Protein AF-A0A915MXE2-F1 (afdb_monomer_lite)

Secondary structure (DSSP, 8-state):
--SSEEEEEEE-TT-HHHHHHHHHHHHHHHHHHHTT-SEEEEEEETTT-HHHHHHTT--SSSEEEEEETTEEEE--S--SHHHHHHHHHHHHS-SS----SHHHHHHHHHHTTT--------

Organism: Meloidogyne javanica (NCBI:txid6303)

Foldseek 3Di:
DDQAKEKEWEAAPPDPVQVVLVVLLVVLQVVCVVVVHRYHYYYDHCVVVVVVCVVVVPDDPGWIWIDHRNDTDTDPDDSHNVVSNVVSCVVRDDPDDDDDDPVSVVVCVVPCVPPDDDDDDD

Radius of gyration: 16.97 Å; chains: 1; bounding box: 44×32×46 Å

Sequence (122 aa):
MDKGLWFVEFYAPWCAHCKQLMPVWELVGHALADKQSPVRVGKVDCTRFTNVASTLSIRGYPTIIFFRNGIQIPYEGERRKEDIIKFAEKCSGPVVDKIETKAQFEELLKSADKEPFFVFLD

InterPro domains:
  IPR013766 Thioredoxin domain [PF00085] (3-89)
  IPR013766 Thioredoxin domain [PS51352] (1-93)
  IPR017937 Thioredoxin, conserved site [PS00194] (7-25)
  IPR036249 Thioredoxin-like superfamily [SSF52833] (4-92)
  IPR052250 Protein disulfide-isomerase TMX3 [PTHR46426] (2-121)

pLDDT: mean 92.29, std 8.95, range [47.97, 98.56]

Structure (mmCIF, N/CA/C/O backbone):
data_AF-A0A915MXE2-F1
#
_entry.id   AF-A0A915MXE2-F1
#
loop_
_atom_site.group_PDB
_atom_site.id
_atom_site.type_symbol
_atom_site.label_atom_id
_atom_site.label_alt_id
_atom_site.label_comp_id
_atom_site.label_asym_id
_atom_site.label_entity_id
_atom_site.label_seq_id
_atom_site.pdbx_PDB_ins_code
_atom_site.Cartn_x
_atom_site.Cartn_y
_atom_site.Cartn_z
_atom_site.occupancy
_atom_site.B_iso_or_equiv
_atom_site.auth_seq_id
_atom_site.auth_comp_id
_atom_site.auth_asym_id
_atom_site.auth_atom_id
_atom_site.pdbx_PDB_model_num
ATOM 1 N N . MET A 1 1 ? -13.625 -12.228 -7.051 1.00 47.97 1 MET A N 1
ATOM 2 C CA . MET A 1 1 ? -12.372 -11.765 -6.420 1.00 47.97 1 MET A CA 1
ATOM 3 C C . MET A 1 1 ? -12.514 -12.000 -4.932 1.00 47.97 1 MET A C 1
ATOM 5 O O . MET A 1 1 ? -13.559 -11.656 -4.389 1.00 47.97 1 MET A O 1
ATOM 9 N N . ASP A 1 2 ? -11.546 -12.676 -4.321 1.00 52.94 2 ASP A N 1
ATOM 10 C CA . ASP A 1 2 ? -11.646 -13.137 -2.937 1.00 52.94 2 ASP A CA 1
ATOM 11 C C . ASP A 1 2 ? -11.901 -11.990 -1.955 1.00 52.94 2 ASP A C 1
ATOM 13 O O . ASP A 1 2 ? -11.296 -10.920 -2.040 1.00 52.94 2 ASP A O 1
ATOM 17 N N . LYS A 1 3 ? -12.810 -12.242 -1.009 1.00 63.88 3 LYS A N 1
ATOM 18 C CA . LYS A 1 3 ? -13.131 -11.356 0.113 1.00 63.88 3 LYS A CA 1
ATOM 19 C C . LYS A 1 3 ? -11.874 -11.211 0.971 1.00 63.88 3 LYS A C 1
ATOM 21 O O . LYS A 1 3 ? -11.439 -12.173 1.598 1.00 63.88 3 LYS A O 1
ATOM 26 N N . GLY A 1 4 ? -11.245 -10.046 0.967 1.00 83.12 4 GLY A N 1
ATOM 27 C CA . GLY A 1 4 ? -10.064 -9.811 1.786 1.00 83.12 4 GLY A CA 1
ATOM 28 C C . GLY A 1 4 ? -9.449 -8.443 1.566 1.00 83.12 4 GLY A C 1
ATOM 29 O O . GLY A 1 4 ? -9.808 -7.724 0.632 1.00 83.12 4 GLY A O 1
ATOM 30 N N . LEU A 1 5 ? -8.527 -8.106 2.460 1.00 95.19 5 LEU A N 1
ATOM 31 C CA . LEU A 1 5 ? -7.798 -6.849 2.463 1.00 95.19 5 LEU A CA 1
ATOM 32 C C . LEU A 1 5 ? -6.429 -7.088 1.832 1.00 95.19 5 LEU A C 1
ATOM 34 O O . LEU A 1 5 ? -5.656 -7.915 2.323 1.00 95.19 5 LEU A O 1
ATOM 38 N N . TRP A 1 6 ? -6.152 -6.407 0.726 1.00 96.44 6 TRP A N 1
ATOM 39 C CA . TRP A 1 6 ? -4.861 -6.480 0.046 1.00 96.44 6 TRP A CA 1
ATOM 40 C C . TRP A 1 6 ? -4.251 -5.099 -0.070 1.00 96.44 6 TRP A C 1
ATOM 42 O O . TRP A 1 6 ? -4.950 -4.153 -0.408 1.00 96.44 6 TRP A O 1
ATOM 52 N N . PHE A 1 7 ? -2.947 -4.995 0.127 1.00 97.88 7 PHE A N 1
ATOM 53 C CA . PHE A 1 7 ? -2.197 -3.780 -0.127 1.00 97.88 7 PHE A CA 1
ATOM 54 C C . PHE A 1 7 ? -1.057 -4.092 -1.084 1.00 97.88 7 PHE A C 1
ATOM 56 O O . PHE A 1 7 ? -0.181 -4.896 -0.767 1.00 97.88 7 PHE A O 1
ATOM 63 N N . VAL A 1 8 ? -1.119 -3.543 -2.296 1.00 98.19 8 VAL A N 1
ATOM 64 C CA . VAL A 1 8 ? -0.301 -4.019 -3.416 1.00 98.19 8 VAL A CA 1
ATOM 65 C C . VAL A 1 8 ? 0.484 -2.876 -4.043 1.00 98.19 8 VAL A C 1
ATOM 67 O O . VAL A 1 8 ? -0.094 -1.861 -4.432 1.00 98.19 8 VAL A O 1
ATOM 70 N N . GLU A 1 9 ? 1.793 -3.077 -4.181 1.00 98.50 9 GLU A N 1
ATOM 71 C CA . GLU A 1 9 ? 2.672 -2.247 -5.006 1.00 98.50 9 GLU A CA 1
ATOM 72 C C . GLU A 1 9 ? 2.695 -2.781 -6.447 1.00 98.50 9 GLU A C 1
ATOM 74 O O . GLU A 1 9 ? 3.056 -3.930 -6.704 1.00 98.50 9 GLU A O 1
ATOM 79 N N . PHE A 1 10 ? 2.354 -1.934 -7.408 1.00 98.56 10 PHE A N 1
ATOM 80 C CA . PHE A 1 10 ? 2.507 -2.184 -8.838 1.00 98.56 10 PHE A CA 1
ATOM 81 C C . PHE A 1 10 ? 3.784 -1.496 -9.315 1.00 98.56 10 PHE A C 1
ATOM 83 O O . PHE A 1 10 ? 3.896 -0.268 -9.243 1.00 98.56 10 PHE A O 1
ATOM 90 N N . TYR A 1 11 ? 4.758 -2.284 -9.771 1.00 98.56 11 TYR A N 1
ATOM 91 C CA . TYR A 1 11 ? 6.121 -1.811 -10.009 1.00 98.56 11 TYR A CA 1
ATOM 92 C C . TYR A 1 11 ? 6.683 -2.258 -11.363 1.00 98.56 11 TYR A C 1
ATOM 94 O O . TYR A 1 11 ? 6.148 -3.147 -12.031 1.00 98.56 11 TYR A O 1
ATOM 102 N N . ALA A 1 12 ? 7.809 -1.648 -11.742 1.00 98.12 12 ALA A N 1
ATOM 103 C CA . ALA A 1 12 ? 8.648 -2.084 -12.853 1.00 98.12 12 ALA A CA 1
ATOM 104 C C . ALA A 1 12 ? 10.104 -2.282 -12.380 1.00 98.12 12 ALA A C 1
ATOM 106 O O . ALA A 1 12 ? 10.633 -1.398 -11.697 1.00 98.12 12 ALA A O 1
ATOM 107 N N . PRO A 1 13 ? 10.801 -3.376 -12.755 1.00 97.25 13 PRO A N 1
ATOM 108 C CA . PRO A 1 13 ? 12.142 -3.690 -12.237 1.00 97.25 13 PRO A CA 1
ATOM 109 C C . PRO A 1 13 ? 13.220 -2.641 -12.542 1.00 97.25 13 PRO A C 1
ATOM 111 O O . PRO A 1 13 ? 14.216 -2.531 -11.829 1.00 97.25 13 PRO A O 1
ATOM 114 N N . TRP A 1 14 ? 13.043 -1.863 -13.609 1.00 97.00 14 TRP A N 1
ATOM 115 C CA . TRP A 1 14 ? 13.973 -0.812 -14.027 1.00 97.00 14 TRP A CA 1
ATOM 116 C C . TRP A 1 14 ? 13.680 0.553 -13.385 1.00 97.00 14 TRP A C 1
ATOM 118 O O . TRP A 1 14 ? 14.511 1.454 -13.478 1.00 97.00 14 TRP A O 1
ATOM 128 N N . CYS A 1 15 ? 12.542 0.724 -12.708 1.00 97.81 15 CYS A N 1
ATOM 129 C CA . CYS A 1 15 ? 12.147 2.005 -12.129 1.00 97.81 15 CYS A CA 1
ATOM 130 C C . CYS A 1 15 ? 12.960 2.325 -10.863 1.00 97.81 15 CYS A C 1
ATOM 132 O O . CYS A 1 15 ? 12.915 1.591 -9.874 1.00 97.81 15 CYS A O 1
ATOM 134 N N . ALA A 1 16 ? 13.668 3.459 -10.867 1.00 98.00 16 ALA A N 1
ATOM 135 C CA . ALA A 1 16 ? 14.478 3.903 -9.732 1.00 98.00 16 ALA A CA 1
ATOM 136 C C . ALA A 1 16 ? 13.645 4.112 -8.453 1.00 98.00 16 ALA A C 1
ATOM 138 O O . ALA A 1 16 ? 14.045 3.653 -7.385 1.00 98.00 16 ALA A O 1
ATOM 139 N N . HIS A 1 17 ? 12.459 4.720 -8.561 1.00 97.62 17 HIS A N 1
ATOM 140 C CA . HIS A 1 17 ? 11.569 4.935 -7.414 1.00 97.62 17 HIS A CA 1
ATOM 141 C C . HIS A 1 17 ? 11.039 3.622 -6.816 1.00 97.62 17 HIS A C 1
ATOM 143 O O . HIS A 1 17 ? 10.869 3.537 -5.605 1.00 97.62 17 HIS A O 1
ATOM 149 N N . CYS A 1 18 ? 10.821 2.586 -7.636 1.00 97.88 18 CYS A N 1
ATOM 150 C CA . CYS A 1 18 ? 10.429 1.259 -7.142 1.00 97.88 18 CYS A CA 1
ATOM 151 C C . CYS A 1 18 ? 11.572 0.613 -6.355 1.00 97.88 18 CYS A C 1
ATOM 153 O O . CYS A 1 18 ? 11.373 0.102 -5.259 1.00 97.88 18 CYS A O 1
ATOM 155 N N . LYS A 1 19 ? 12.804 0.692 -6.879 1.00 98.19 19 LYS A N 1
ATOM 156 C CA . LYS A 1 19 ? 13.990 0.169 -6.181 1.00 98.19 19 LYS A CA 1
ATOM 157 C C . LYS A 1 19 ? 14.206 0.844 -4.824 1.00 98.19 19 LYS A C 1
ATOM 159 O O . LYS A 1 19 ? 14.605 0.173 -3.881 1.00 98.19 19 LYS A O 1
ATOM 164 N N . GLN A 1 20 ? 13.928 2.145 -4.727 1.00 98.00 20 GLN A N 1
ATOM 165 C CA . GLN A 1 20 ? 13.995 2.892 -3.466 1.00 98.00 20 GLN A CA 1
ATOM 166 C C . GLN A 1 20 ? 12.882 2.494 -2.485 1.00 98.00 20 GLN A C 1
ATOM 168 O O . GLN A 1 20 ? 13.134 2.427 -1.285 1.00 98.00 20 GLN A O 1
ATOM 173 N N . LEU A 1 21 ? 11.670 2.216 -2.978 1.00 98.25 21 LEU A N 1
ATOM 174 C CA . LEU A 1 21 ? 10.529 1.827 -2.145 1.00 98.25 21 LEU A CA 1
ATOM 175 C C . LEU A 1 21 ? 10.626 0.383 -1.631 1.00 98.25 21 LEU A C 1
ATOM 177 O O . LEU A 1 21 ? 10.196 0.112 -0.514 1.00 98.25 21 LEU A O 1
ATOM 181 N N . MET A 1 22 ? 11.208 -0.532 -2.408 1.00 97.38 22 MET A N 1
ATOM 182 C CA . MET A 1 22 ? 11.278 -1.964 -2.098 1.00 97.38 22 MET A CA 1
ATOM 183 C C . MET A 1 22 ? 11.685 -2.305 -0.646 1.00 97.38 22 MET A C 1
ATOM 185 O O . MET A 1 22 ? 10.938 -3.049 -0.010 1.00 97.38 22 MET A O 1
ATOM 189 N N . PRO A 1 23 ? 12.789 -1.773 -0.073 1.00 98.00 23 PRO A N 1
ATOM 190 C CA . PRO A 1 23 ? 13.150 -2.082 1.314 1.00 98.00 23 PRO A CA 1
ATOM 191 C C . PRO A 1 23 ? 12.099 -1.597 2.323 1.00 98.00 23 PRO A C 1
ATOM 193 O O . PRO A 1 23 ? 11.839 -2.265 3.320 1.00 98.00 23 PRO A O 1
ATOM 196 N N . VAL A 1 24 ? 11.454 -0.456 2.065 1.00 98.38 24 VAL A N 1
ATOM 197 C CA . VAL A 1 24 ? 10.362 0.046 2.911 1.00 98.38 24 VAL A CA 1
ATOM 198 C C . VAL A 1 24 ? 9.139 -0.862 2.788 1.00 98.38 24 VAL A C 1
ATOM 200 O O . VAL A 1 24 ? 8.535 -1.210 3.800 1.00 98.38 24 VAL A O 1
ATOM 203 N N . TRP A 1 25 ? 8.798 -1.286 1.570 1.00 98.44 25 TRP A N 1
ATOM 204 C CA . TRP A 1 25 ? 7.644 -2.144 1.300 1.00 98.44 25 TRP A CA 1
ATOM 205 C C . TRP A 1 25 ? 7.760 -3.516 1.979 1.00 98.44 25 TRP A C 1
ATOM 207 O O . TRP A 1 25 ? 6.793 -4.015 2.554 1.00 98.44 25 TRP A O 1
ATOM 217 N N . GLU A 1 26 ? 8.959 -4.100 1.989 1.00 98.25 26 GLU A N 1
ATOM 218 C CA . GLU A 1 26 ? 9.236 -5.352 2.705 1.00 98.25 26 GLU A CA 1
ATOM 219 C C . GLU A 1 26 ? 9.075 -5.187 4.223 1.00 98.25 26 GLU A C 1
ATOM 221 O O . GLU A 1 26 ? 8.455 -6.029 4.875 1.00 98.25 26 GLU A O 1
ATOM 226 N N . LEU A 1 27 ? 9.549 -4.072 4.790 1.00 98.38 27 LEU A N 1
ATOM 227 C CA . LEU A 1 27 ? 9.351 -3.765 6.210 1.00 98.38 27 LEU A CA 1
ATOM 228 C C . LEU A 1 27 ? 7.876 -3.542 6.567 1.00 98.38 27 LEU A C 1
ATOM 230 O O . LEU A 1 27 ? 7.457 -3.930 7.655 1.00 98.38 27 LEU A O 1
ATOM 234 N N . VAL A 1 28 ? 7.086 -2.941 5.673 1.00 98.44 28 VAL A N 1
ATOM 235 C CA . VAL A 1 28 ? 5.629 -2.804 5.845 1.00 98.44 28 VAL A CA 1
ATOM 236 C C . VAL A 1 28 ? 4.971 -4.182 5.907 1.00 98.44 28 VAL A C 1
ATOM 238 O O . VAL A 1 28 ? 4.166 -4.431 6.804 1.00 98.44 28 VAL A O 1
ATOM 241 N N . GLY A 1 29 ? 5.342 -5.085 4.992 1.00 97.94 29 GLY A N 1
ATOM 242 C CA . GLY A 1 29 ? 4.857 -6.465 4.976 1.00 97.94 29 GLY A CA 1
ATOM 243 C C . GLY A 1 29 ? 5.134 -7.202 6.285 1.00 97.94 29 GLY A C 1
ATOM 244 O O . GLY A 1 29 ? 4.205 -7.746 6.883 1.00 97.94 29 GLY A O 1
ATOM 245 N N . HIS A 1 30 ? 6.380 -7.162 6.765 1.00 98.19 30 HIS A N 1
ATOM 246 C CA . HIS A 1 30 ? 6.750 -7.773 8.046 1.00 98.19 30 HIS A CA 1
ATOM 247 C C . HIS A 1 30 ? 6.009 -7.138 9.224 1.00 98.19 30 HIS A C 1
ATOM 249 O O . HIS A 1 30 ? 5.401 -7.850 10.013 1.00 98.19 30 HIS A O 1
ATOM 255 N N . ALA A 1 31 ? 5.971 -5.806 9.310 1.00 98.06 31 ALA A N 1
ATOM 256 C CA . ALA A 1 31 ? 5.332 -5.119 10.428 1.00 98.06 31 ALA A CA 1
ATOM 257 C C . ALA A 1 31 ? 3.826 -5.416 10.531 1.00 98.06 31 ALA A C 1
ATOM 259 O O . ALA A 1 31 ? 3.301 -5.556 11.636 1.00 98.06 31 ALA A O 1
ATOM 260 N N . LEU A 1 32 ? 3.118 -5.514 9.400 1.00 97.19 32 LEU A N 1
ATOM 261 C CA . LEU A 1 32 ? 1.701 -5.886 9.393 1.00 97.19 32 LEU A CA 1
ATOM 262 C C . LEU A 1 32 ? 1.498 -7.361 9.769 1.00 97.19 32 LEU A C 1
ATOM 264 O O . LEU A 1 32 ? 0.554 -7.666 10.499 1.00 97.19 32 LEU A O 1
ATOM 268 N N . ALA A 1 33 ? 2.392 -8.255 9.340 1.00 96.12 33 ALA A N 1
ATOM 269 C CA . ALA A 1 33 ? 2.355 -9.663 9.730 1.00 96.12 33 ALA A CA 1
ATOM 270 C C . ALA A 1 33 ? 2.633 -9.860 11.232 1.00 96.12 33 ALA A C 1
ATOM 272 O O . ALA A 1 33 ? 1.875 -10.564 11.899 1.00 96.12 33 ALA A O 1
ATOM 273 N N . ASP A 1 34 ? 3.647 -9.187 11.783 1.00 97.31 34 ASP A N 1
ATOM 274 C CA . ASP A 1 34 ? 4.013 -9.247 13.208 1.00 97.31 34 ASP A CA 1
ATOM 275 C C . ASP A 1 34 ? 2.873 -8.749 14.110 1.00 97.31 34 ASP A C 1
ATOM 277 O O . ASP A 1 34 ? 2.607 -9.305 15.178 1.00 97.31 34 ASP A O 1
ATOM 281 N N . LYS A 1 35 ? 2.137 -7.731 13.645 1.00 95.50 35 LYS A N 1
ATOM 282 C CA . LYS A 1 35 ? 0.918 -7.218 14.290 1.00 95.50 35 LYS A CA 1
ATOM 283 C C . LYS A 1 35 ? -0.304 -8.131 14.127 1.00 95.50 35 LYS A C 1
ATOM 285 O O . LYS A 1 35 ? -1.376 -7.771 14.604 1.00 95.50 35 LYS A O 1
ATOM 290 N N . GLN A 1 36 ? -0.174 -9.271 13.443 1.00 94.62 36 GLN A N 1
ATOM 291 C CA . GLN A 1 36 ? -1.284 -10.169 13.096 1.00 94.62 36 GLN A CA 1
ATOM 292 C C . GLN A 1 36 ? -2.415 -9.433 12.355 1.00 94.62 36 GLN A C 1
ATOM 294 O O . GLN A 1 36 ? -3.599 -9.731 12.523 1.00 94.62 36 GLN A O 1
ATOM 299 N N . SER A 1 37 ? -2.053 -8.443 11.532 1.00 94.88 37 SER A N 1
ATOM 300 C CA . SER A 1 37 ? -3.010 -7.675 10.741 1.00 94.88 37 SER A CA 1
ATOM 301 C C . SER A 1 37 ? -3.695 -8.570 9.699 1.00 94.88 37 SER A C 1
ATOM 303 O O . SER A 1 37 ? -3.036 -9.401 9.070 1.00 94.88 37 SER A O 1
ATOM 305 N N . PRO A 1 38 ? -4.998 -8.375 9.426 1.00 93.81 38 PRO A N 1
ATOM 306 C CA . PRO A 1 38 ? -5.684 -9.067 8.334 1.00 93.81 38 PRO A CA 1
ATOM 307 C C . PRO A 1 38 ? -5.267 -8.569 6.937 1.00 93.81 38 PRO A C 1
ATOM 309 O O . PRO A 1 38 ? -5.714 -9.124 5.929 1.00 93.81 38 PRO A O 1
ATOM 312 N N . VAL A 1 39 ? -4.465 -7.501 6.848 1.00 96.44 39 VAL A N 1
ATOM 313 C CA . VAL A 1 39 ? -4.011 -6.921 5.578 1.00 96.44 39 VAL A CA 1
ATOM 314 C C . VAL A 1 39 ? -2.895 -7.767 4.975 1.00 96.44 39 VAL A C 1
ATOM 316 O O . VAL A 1 39 ? -1.811 -7.889 5.539 1.00 96.44 39 VAL A O 1
ATOM 319 N N . ARG A 1 40 ? -3.127 -8.294 3.771 1.00 95.94 40 ARG A N 1
ATOM 320 C CA . ARG A 1 40 ? -2.099 -8.995 2.993 1.00 95.94 40 ARG A CA 1
ATOM 321 C C . ARG A 1 40 ? -1.325 -8.011 2.128 1.00 95.94 40 ARG A C 1
ATOM 323 O O . ARG A 1 40 ? -1.928 -7.293 1.335 1.00 95.94 40 ARG A O 1
ATOM 330 N N . VAL A 1 41 ? -0.001 -8.008 2.236 1.00 97.81 41 VAL A N 1
ATOM 331 C CA . VAL A 1 41 ? 0.870 -7.137 1.434 1.00 97.81 41 VAL A CA 1
ATOM 332 C C . VAL A 1 41 ? 1.427 -7.905 0.239 1.00 97.81 41 VAL A C 1
ATOM 334 O O . VAL A 1 41 ? 1.862 -9.047 0.378 1.00 97.81 41 VAL A O 1
ATOM 337 N N . GLY A 1 42 ? 1.408 -7.295 -0.945 1.00 97.69 42 GLY A N 1
ATOM 338 C CA . GLY A 1 42 ? 1.913 -7.899 -2.177 1.00 97.69 42 GLY A CA 1
ATOM 339 C C . GLY A 1 42 ? 2.634 -6.902 -3.078 1.00 97.69 42 GLY A C 1
ATOM 340 O O . GLY A 1 42 ? 2.561 -5.690 -2.878 1.00 97.69 42 GLY A O 1
ATOM 341 N N . LYS A 1 43 ? 3.324 -7.422 -4.095 1.00 97.75 43 LYS A N 1
ATOM 342 C CA . LYS A 1 43 ? 3.879 -6.626 -5.194 1.00 97.75 43 LYS A CA 1
ATOM 343 C C . LYS A 1 43 ? 3.677 -7.331 -6.530 1.00 97.75 43 LYS A C 1
ATOM 345 O O . LYS A 1 43 ? 3.750 -8.559 -6.595 1.00 97.75 43 LYS A O 1
ATOM 350 N N . VAL A 1 44 ? 3.425 -6.566 -7.586 1.00 98.25 44 VAL A N 1
ATOM 351 C CA . VAL A 1 44 ? 3.157 -7.071 -8.938 1.00 98.25 44 VAL A CA 1
ATOM 352 C C . VAL A 1 44 ? 4.085 -6.388 -9.930 1.00 98.25 44 VAL A C 1
ATOM 354 O O . VAL A 1 44 ? 4.075 -5.167 -10.070 1.00 98.25 44 VAL A O 1
ATOM 357 N N . ASP A 1 45 ? 4.859 -7.198 -10.650 1.00 98.19 45 ASP A N 1
ATOM 358 C CA . ASP A 1 45 ? 5.682 -6.735 -11.764 1.00 98.19 45 ASP A CA 1
ATOM 359 C C . ASP A 1 45 ? 4.805 -6.485 -12.999 1.00 98.19 45 ASP A C 1
ATOM 361 O O . ASP A 1 45 ? 4.439 -7.408 -13.736 1.00 98.19 45 ASP A O 1
ATOM 365 N N . CYS A 1 46 ? 4.481 -5.221 -13.249 1.00 98.19 46 CYS A N 1
ATOM 366 C CA . CYS A 1 46 ? 3.636 -4.808 -14.367 1.00 98.19 46 CYS A CA 1
ATOM 367 C C . CYS A 1 46 ? 4.320 -4.935 -15.734 1.00 98.19 46 CYS A C 1
ATOM 369 O O . CYS A 1 46 ? 3.638 -4.864 -16.755 1.00 98.19 46 CYS A O 1
ATOM 371 N N . THR A 1 47 ? 5.637 -5.171 -15.778 1.00 96.56 47 THR A N 1
ATOM 372 C CA . THR A 1 47 ? 6.342 -5.479 -17.033 1.00 96.56 47 THR A CA 1
ATOM 373 C C . THR A 1 47 ? 6.123 -6.925 -17.469 1.00 96.56 47 THR A C 1
ATOM 375 O O . THR A 1 47 ? 6.155 -7.219 -18.662 1.00 96.56 47 THR A O 1
ATOM 378 N N . ARG A 1 48 ? 5.840 -7.819 -16.513 1.00 98.00 48 ARG A N 1
ATOM 379 C CA . ARG A 1 48 ? 5.485 -9.222 -16.769 1.00 98.00 48 ARG A CA 1
ATOM 380 C C . ARG A 1 48 ? 3.975 -9.428 -16.860 1.00 98.00 48 ARG A C 1
ATOM 382 O O . ARG A 1 48 ? 3.516 -10.207 -17.688 1.00 98.00 48 ARG A O 1
ATOM 389 N N . PHE A 1 49 ? 3.209 -8.725 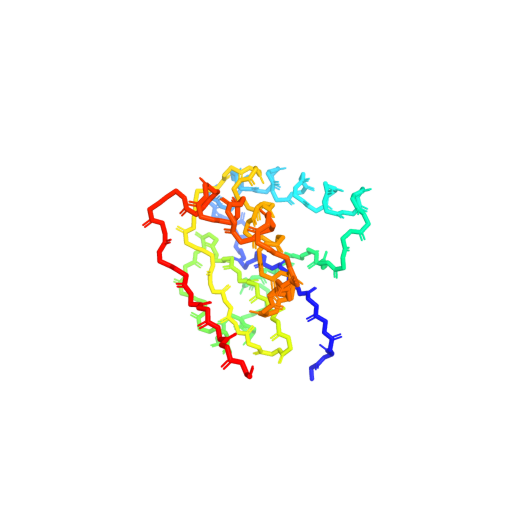-16.028 1.00 97.19 49 PHE A N 1
ATOM 390 C CA . PHE A 1 49 ? 1.751 -8.834 -15.935 1.00 97.19 49 PHE A CA 1
ATOM 391 C C . PHE A 1 49 ? 1.066 -7.593 -16.524 1.00 97.19 49 PHE A C 1
ATOM 393 O O . PHE A 1 49 ? 0.360 -6.849 -15.840 1.00 97.19 49 PHE A O 1
ATOM 400 N N . THR A 1 50 ? 1.292 -7.348 -17.815 1.00 95.81 50 THR A N 1
ATOM 401 C CA . THR A 1 50 ? 0.803 -6.149 -18.523 1.00 95.81 50 THR A CA 1
ATOM 402 C C . THR A 1 50 ? -0.725 -6.068 -18.578 1.00 95.81 50 THR A C 1
ATOM 404 O O . THR A 1 50 ? -1.296 -4.980 -18.512 1.00 95.81 50 THR A O 1
ATOM 407 N N . ASN A 1 51 ? -1.407 -7.213 -18.626 1.00 97.12 51 ASN A N 1
ATOM 408 C CA . ASN A 1 51 ? -2.865 -7.303 -18.550 1.00 97.12 51 ASN A CA 1
ATOM 409 C C . ASN A 1 51 ? -3.409 -6.770 -17.213 1.00 97.12 51 ASN A C 1
ATOM 411 O O . ASN A 1 51 ? -4.428 -6.078 -17.201 1.00 97.12 51 ASN A O 1
ATOM 415 N N . VAL A 1 52 ? -2.720 -7.047 -16.100 1.00 95.44 52 VAL A N 1
ATOM 416 C CA . VAL A 1 52 ? -3.076 -6.520 -14.773 1.00 95.44 52 VAL A CA 1
ATOM 417 C C . VAL A 1 52 ? -2.896 -5.005 -14.751 1.00 95.44 52 VAL A C 1
ATOM 419 O O . VAL A 1 52 ? -3.809 -4.293 -14.340 1.00 95.44 52 VAL A O 1
ATOM 422 N N . ALA A 1 53 ? -1.763 -4.515 -15.262 1.00 96.25 53 ALA A N 1
ATOM 423 C CA . ALA A 1 53 ? -1.479 -3.083 -15.348 1.00 96.25 53 ALA A CA 1
ATOM 424 C C . ALA A 1 53 ? -2.548 -2.333 -16.159 1.00 96.25 53 ALA A C 1
ATOM 426 O O . ALA A 1 53 ? -3.056 -1.308 -15.713 1.00 96.25 53 ALA A O 1
ATOM 427 N N . SER A 1 54 ? -2.943 -2.876 -17.314 1.00 96.56 54 SER A N 1
ATOM 428 C CA . SER A 1 54 ? -3.997 -2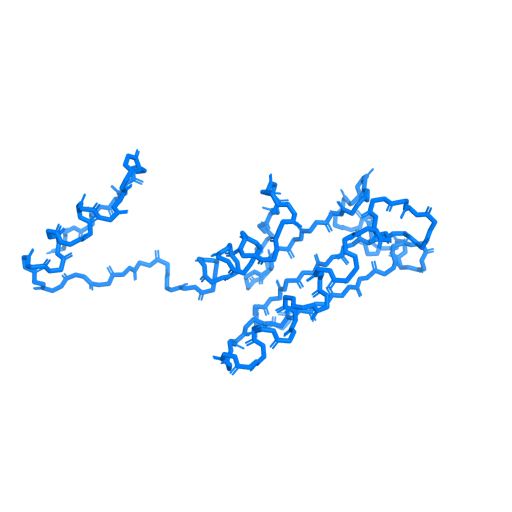.298 -18.153 1.00 96.56 54 SER A CA 1
ATOM 429 C C . SER A 1 54 ? -5.365 -2.322 -17.465 1.00 96.56 54 SER A C 1
ATOM 431 O O . SER A 1 54 ? -6.032 -1.291 -17.408 1.00 96.56 54 SER A O 1
ATOM 433 N N . THR A 1 55 ? -5.755 -3.461 -16.883 1.00 95.75 55 THR A N 1
ATOM 434 C CA . THR A 1 55 ? -7.057 -3.626 -16.206 1.00 95.75 55 THR A CA 1
ATOM 435 C C . THR A 1 55 ? -7.213 -2.664 -15.031 1.00 95.75 55 THR A C 1
ATOM 437 O O . THR A 1 55 ? -8.284 -2.099 -14.824 1.00 95.75 55 THR A O 1
ATOM 440 N N . LEU A 1 56 ? -6.137 -2.449 -14.273 1.00 95.50 56 LEU A N 1
ATOM 441 C CA . LEU A 1 56 ? -6.112 -1.545 -13.123 1.00 95.50 56 LEU A CA 1
ATOM 442 C C . LEU A 1 56 ? -5.705 -0.112 -13.492 1.00 95.50 56 LEU A C 1
ATOM 444 O O . LEU A 1 56 ? -5.535 0.719 -12.607 1.00 95.50 56 LEU A O 1
ATOM 448 N N . SER A 1 57 ? -5.557 0.196 -14.786 1.00 95.75 57 SER A N 1
ATOM 449 C CA . SER A 1 57 ? -5.163 1.525 -15.272 1.00 95.75 57 SER A CA 1
ATOM 450 C C . SER A 1 57 ? -3.883 2.073 -14.619 1.00 95.75 57 SER A C 1
ATOM 452 O O . SER A 1 57 ? -3.776 3.271 -14.357 1.00 95.75 57 SER A O 1
ATOM 454 N N . ILE A 1 58 ? -2.889 1.212 -14.385 1.00 97.38 58 ILE A N 1
ATOM 455 C CA . ILE A 1 58 ? -1.581 1.600 -13.847 1.00 97.38 58 ILE A CA 1
ATOM 456 C C . ILE A 1 58 ? -0.800 2.348 -14.932 1.00 97.38 58 ILE A C 1
ATOM 458 O O . ILE A 1 58 ? -0.416 1.769 -15.948 1.00 97.38 58 ILE A O 1
ATOM 462 N N . ARG A 1 59 ? -0.581 3.652 -14.726 1.00 94.38 59 ARG A N 1
ATOM 463 C CA . ARG A 1 59 ? 0.070 4.553 -15.701 1.00 94.38 59 ARG A CA 1
ATOM 464 C C . ARG A 1 59 ? 1.461 5.026 -15.282 1.00 94.38 59 ARG A C 1
ATOM 466 O O . ARG A 1 59 ? 2.144 5.674 -16.069 1.00 94.38 59 ARG A O 1
ATOM 473 N N . GLY A 1 60 ? 1.878 4.721 -14.060 1.00 96.31 60 GLY A N 1
ATOM 474 C CA . GLY A 1 60 ? 3.158 5.136 -13.501 1.00 96.31 60 GLY A CA 1
ATOM 475 C C . GLY A 1 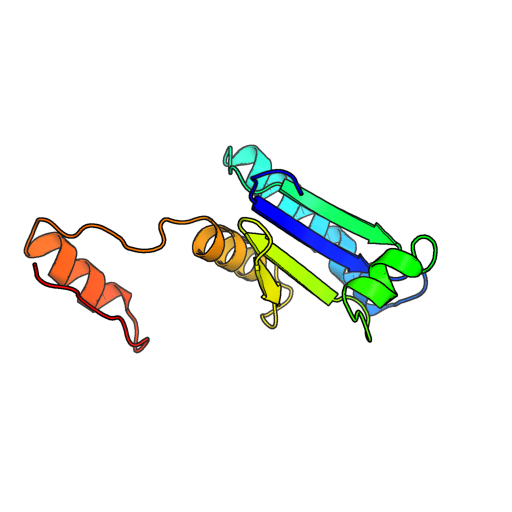60 ? 3.635 4.144 -12.453 1.00 96.31 60 GLY A C 1
ATOM 476 O O . GLY A 1 60 ? 2.874 3.287 -12.016 1.00 96.31 60 GLY A O 1
ATOM 477 N N . TYR A 1 61 ? 4.908 4.250 -12.072 1.00 97.69 61 TYR A N 1
ATOM 478 C CA . TYR A 1 61 ? 5.513 3.344 -11.103 1.00 97.69 61 TYR A CA 1
ATOM 479 C C . TYR A 1 61 ? 6.320 4.100 -10.033 1.00 97.69 61 TYR A C 1
ATOM 481 O O . TYR A 1 61 ? 7.022 5.063 -10.364 1.00 97.69 61 TYR A O 1
ATOM 489 N N . PRO A 1 62 ? 6.289 3.639 -8.770 1.00 97.81 62 PRO A N 1
ATOM 490 C CA . PRO A 1 62 ? 5.341 2.654 -8.250 1.00 97.81 62 PRO A CA 1
ATOM 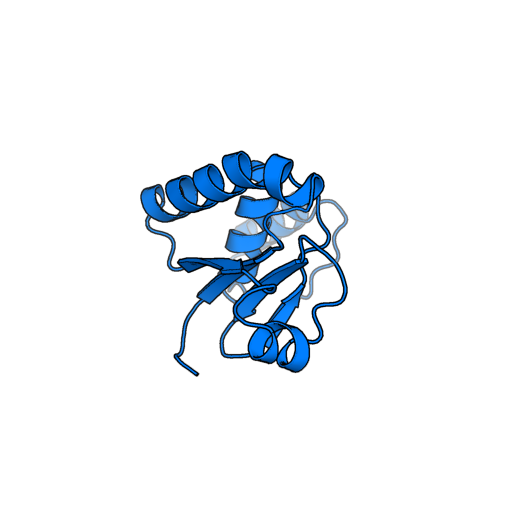491 C C . PRO A 1 62 ? 3.937 3.265 -8.121 1.00 97.81 62 PRO A C 1
ATOM 493 O O . PRO A 1 62 ? 3.801 4.449 -7.800 1.00 97.81 62 PRO A O 1
ATOM 496 N N . THR A 1 63 ? 2.906 2.450 -8.333 1.00 98.44 63 THR A N 1
ATOM 497 C CA . THR A 1 63 ? 1.527 2.760 -7.928 1.00 98.44 63 THR A CA 1
ATOM 498 C C . THR A 1 63 ? 1.143 1.816 -6.803 1.00 98.44 63 THR A C 1
ATOM 500 O O . THR A 1 63 ? 1.353 0.612 -6.911 1.00 98.44 63 THR A O 1
ATOM 503 N N . ILE A 1 64 ? 0.594 2.350 -5.717 1.00 98.50 64 ILE A N 1
ATOM 504 C CA . ILE A 1 64 ? 0.240 1.571 -4.533 1.00 98.50 64 ILE A CA 1
ATOM 505 C C . ILE A 1 64 ? -1.276 1.639 -4.354 1.00 98.50 64 ILE A C 1
ATOM 507 O O . ILE A 1 64 ? -1.850 2.728 -4.332 1.00 98.50 64 ILE A O 1
ATOM 511 N N . ILE A 1 65 ? -1.928 0.481 -4.242 1.00 98.00 65 ILE A N 1
ATOM 512 C CA . ILE A 1 65 ? -3.390 0.396 -4.126 1.00 98.00 65 ILE A CA 1
ATOM 513 C C . ILE A 1 65 ? -3.760 -0.544 -2.987 1.00 98.00 65 ILE A C 1
ATOM 515 O O . ILE A 1 65 ? -3.281 -1.681 -2.916 1.00 98.00 65 ILE A O 1
ATOM 519 N N . PHE A 1 66 ? -4.654 -0.078 -2.118 1.00 97.81 66 PHE A N 1
ATOM 520 C CA . PHE A 1 66 ? -5.339 -0.921 -1.150 1.00 97.81 66 PHE A CA 1
ATOM 521 C C . PHE A 1 66 ? -6.664 -1.413 -1.735 1.00 97.81 66 PHE A C 1
ATOM 523 O O . PHE A 1 66 ? -7.454 -0.636 -2.265 1.00 97.81 66 PHE A O 1
ATOM 530 N N . PHE A 1 67 ? -6.923 -2.709 -1.627 1.00 95.75 67 PHE A N 1
ATOM 531 C CA . PHE A 1 67 ? -8.150 -3.347 -2.069 1.00 95.75 67 PHE A CA 1
ATOM 532 C C . PHE A 1 67 ? -8.966 -3.777 -0.857 1.00 95.75 67 PHE A C 1
ATOM 534 O O . PHE A 1 67 ? -8.523 -4.612 -0.063 1.00 95.75 67 PHE A O 1
ATOM 541 N N . ARG A 1 68 ? -10.189 -3.252 -0.751 1.00 92.62 68 ARG A N 1
ATOM 542 C CA . ARG A 1 68 ? -11.178 -3.654 0.256 1.00 92.62 68 ARG A CA 1
ATOM 543 C C . ARG A 1 68 ? -12.416 -4.189 -0.444 1.00 92.62 68 ARG A C 1
ATOM 545 O O . ARG A 1 68 ? -13.192 -3.418 -0.996 1.00 92.62 68 ARG A O 1
ATOM 552 N N . ASN A 1 69 ? -12.607 -5.509 -0.434 1.00 86.19 69 ASN A N 1
ATOM 553 C CA . ASN A 1 69 ? -13.777 -6.160 -1.046 1.00 86.19 69 ASN A CA 1
ATOM 554 C C . ASN A 1 69 ? -14.028 -5.733 -2.512 1.00 86.19 69 ASN A C 1
ATOM 556 O O . ASN A 1 69 ? -15.165 -5.519 -2.918 1.00 86.19 69 ASN A O 1
ATOM 560 N N . GLY A 1 70 ? -12.957 -5.587 -3.300 1.00 82.75 70 GLY A N 1
ATOM 561 C CA . GLY A 1 70 ? -13.021 -5.157 -4.704 1.00 82.75 70 GLY A CA 1
ATOM 562 C C . GLY A 1 70 ? -12.991 -3.639 -4.922 1.00 82.75 70 GLY A C 1
ATOM 563 O O . GLY A 1 70 ? -12.807 -3.206 -6.057 1.00 82.75 70 GLY A O 1
ATOM 564 N N . ILE A 1 71 ? -13.100 -2.834 -3.863 1.00 90.38 71 ILE A N 1
ATOM 565 C CA . ILE A 1 71 ? -12.926 -1.379 -3.931 1.00 90.38 71 ILE A CA 1
ATOM 566 C C . ILE A 1 71 ? -11.434 -1.057 -3.937 1.00 90.38 71 ILE A C 1
ATOM 568 O O . ILE A 1 71 ? -10.701 -1.529 -3.067 1.00 90.38 71 ILE A O 1
ATOM 572 N N . GLN A 1 72 ? -11.007 -0.252 -4.907 1.00 94.62 72 GLN A N 1
ATOM 573 C CA . GLN A 1 72 ? -9.639 0.244 -5.038 1.00 94.62 72 GLN A CA 1
ATOM 574 C C . GLN A 1 72 ? -9.509 1.574 -4.298 1.00 94.62 72 GLN A C 1
ATOM 576 O O . GLN A 1 72 ? -10.275 2.501 -4.553 1.00 94.62 72 GLN A O 1
ATOM 581 N N . ILE A 1 73 ? -8.535 1.668 -3.401 1.00 96.25 73 ILE A N 1
ATOM 582 C CA . ILE A 1 73 ? -8.221 2.874 -2.640 1.00 96.25 73 ILE A CA 1
ATOM 583 C C . ILE A 1 73 ? -6.752 3.212 -2.932 1.00 96.25 73 ILE A C 1
ATOM 585 O O . ILE A 1 73 ? -5.858 2.553 -2.387 1.00 96.25 73 ILE A O 1
ATOM 589 N N . PRO A 1 74 ? -6.483 4.169 -3.839 1.00 97.25 74 PRO A N 1
ATOM 590 C CA . PRO A 1 74 ? -5.125 4.596 -4.152 1.00 97.25 74 PRO A CA 1
ATOM 591 C C . PRO A 1 74 ? -4.426 5.178 -2.924 1.00 97.25 74 PRO A C 1
ATOM 593 O O . PRO A 1 74 ? -5.044 5.870 -2.112 1.00 97.25 74 PRO A O 1
ATOM 596 N N . TYR A 1 75 ? -3.132 4.902 -2.801 1.00 97.81 75 TYR A N 1
ATOM 597 C CA . TYR A 1 75 ? -2.282 5.512 -1.791 1.00 97.81 75 TYR A CA 1
ATOM 598 C C . TYR A 1 75 ? -1.438 6.632 -2.406 1.00 97.81 75 TYR A C 1
ATOM 600 O O . TYR A 1 75 ? -0.550 6.372 -3.215 1.00 97.81 75 TYR A O 1
ATOM 608 N N . GLU A 1 76 ? -1.690 7.862 -1.962 1.00 95.81 76 GLU A N 1
ATOM 609 C CA . GLU A 1 76 ? -1.011 9.086 -2.425 1.00 95.81 76 GLU A CA 1
ATOM 610 C C . GLU A 1 76 ? -0.154 9.733 -1.316 1.00 95.81 76 GLU A C 1
ATOM 612 O O . GLU A 1 76 ? 0.240 10.892 -1.411 1.00 95.81 76 GLU A O 1
ATOM 617 N N . GLY A 1 77 ? 0.084 9.004 -0.221 1.00 95.50 77 GLY A N 1
ATOM 618 C CA . GLY A 1 77 ? 0.824 9.496 0.941 1.00 95.50 77 GLY A CA 1
ATOM 619 C C . GLY A 1 77 ? 2.347 9.365 0.831 1.00 95.50 77 GLY A C 1
ATOM 620 O O . GLY A 1 7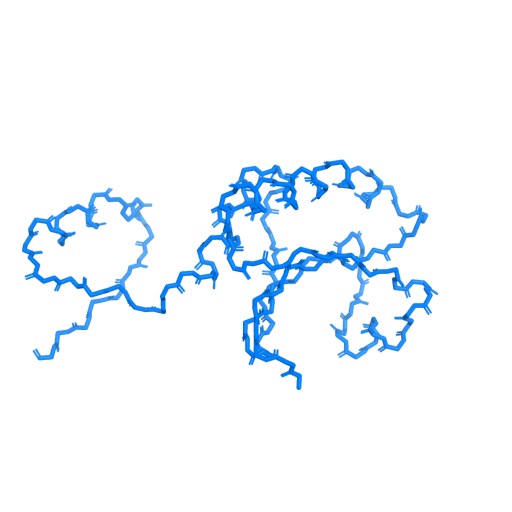7 ? 2.903 8.858 -0.147 1.00 95.50 77 GLY A O 1
ATOM 621 N N . GLU A 1 78 ? 3.023 9.802 1.893 1.00 97.12 78 GLU A N 1
ATOM 622 C CA . GLU A 1 78 ? 4.479 9.734 2.035 1.00 97.12 78 GLU A CA 1
ATOM 623 C C . GLU A 1 78 ? 5.005 8.298 2.059 1.00 97.12 78 GLU A C 1
ATOM 625 O O . GLU A 1 78 ? 4.551 7.455 2.820 1.00 97.12 78 GLU A O 1
ATOM 630 N N . ARG A 1 79 ? 6.069 8.011 1.311 1.00 96.75 79 ARG A N 1
ATOM 631 C CA . ARG A 1 79 ? 6.605 6.642 1.177 1.00 96.75 79 ARG A CA 1
ATOM 632 C C . ARG A 1 79 ? 7.472 6.183 2.357 1.00 96.75 79 ARG A C 1
ATOM 634 O O . ARG A 1 79 ? 8.415 5.413 2.175 1.00 96.75 79 ARG A O 1
ATOM 641 N N . ARG A 1 80 ? 7.172 6.657 3.568 1.00 97.69 80 ARG A N 1
ATOM 642 C CA . ARG A 1 8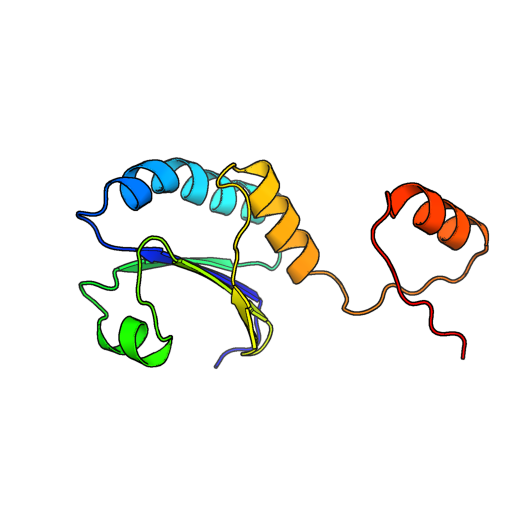0 ? 7.797 6.188 4.811 1.00 97.69 80 ARG A CA 1
ATOM 643 C C . ARG A 1 80 ? 6.997 5.010 5.359 1.00 97.69 80 ARG A C 1
ATOM 645 O O . ARG A 1 80 ? 5.781 4.930 5.192 1.00 97.69 80 ARG A O 1
ATOM 652 N N . LYS A 1 81 ? 7.685 4.093 6.038 1.00 97.19 81 LYS A N 1
ATOM 653 C CA . LYS A 1 81 ? 7.095 2.859 6.576 1.00 97.19 81 LYS A CA 1
ATOM 654 C C . LYS A 1 81 ? 5.871 3.153 7.452 1.00 97.19 81 LYS A C 1
ATOM 656 O O . LYS A 1 81 ? 4.840 2.500 7.313 1.00 97.19 81 LYS A O 1
ATOM 661 N N . GLU A 1 82 ? 5.983 4.139 8.337 1.00 97.25 82 GLU A N 1
ATOM 662 C CA . GLU A 1 82 ? 4.962 4.493 9.322 1.00 97.25 82 GLU A CA 1
ATOM 663 C C . GLU A 1 82 ? 3.682 5.026 8.664 1.00 97.25 82 GLU A C 1
ATOM 665 O O . GLU A 1 82 ? 2.587 4.614 9.047 1.00 97.25 82 GLU A O 1
ATOM 670 N N . ASP A 1 83 ? 3.799 5.881 7.645 1.00 97.81 83 ASP A N 1
ATOM 671 C CA . ASP A 1 83 ? 2.643 6.443 6.935 1.00 97.81 83 ASP A CA 1
ATOM 672 C C . ASP A 1 83 ? 1.900 5.378 6.121 1.00 97.81 83 ASP A C 1
ATOM 674 O O . ASP A 1 83 ? 0.667 5.358 6.092 1.00 97.81 83 ASP A O 1
ATOM 678 N N . ILE A 1 84 ? 2.641 4.462 5.493 1.00 98.31 84 ILE A N 1
ATOM 679 C CA . ILE A 1 84 ? 2.075 3.341 4.734 1.00 98.31 84 ILE A CA 1
ATOM 680 C C . ILE A 1 84 ? 1.315 2.388 5.674 1.00 98.31 84 ILE A C 1
ATOM 682 O O . ILE A 1 84 ? 0.186 1.995 5.373 1.00 98.31 84 ILE A O 1
ATOM 686 N N . ILE A 1 85 ? 1.893 2.049 6.835 1.00 97.69 85 ILE A N 1
ATOM 687 C CA . ILE A 1 85 ? 1.232 1.207 7.849 1.00 97.69 85 ILE A CA 1
ATOM 688 C C . ILE A 1 85 ? -0.026 1.893 8.382 1.00 97.69 85 ILE A C 1
ATOM 690 O O . ILE A 1 85 ? -1.086 1.270 8.410 1.00 97.69 85 ILE A O 1
ATOM 694 N N . LYS A 1 86 ? 0.066 3.178 8.750 1.00 96.06 86 LYS A N 1
ATOM 695 C CA . LYS A 1 86 ? -1.074 3.946 9.270 1.00 96.06 86 LYS A CA 1
ATOM 696 C C . LYS A 1 86 ? -2.234 3.964 8.274 1.00 96.06 86 LYS A C 1
ATOM 698 O O . LYS A 1 86 ? -3.391 3.812 8.664 1.00 96.06 86 LYS A O 1
ATOM 703 N N . PHE A 1 87 ? -1.936 4.121 6.985 1.00 96.88 87 PHE A N 1
ATOM 704 C CA . PHE A 1 87 ? -2.949 4.054 5.936 1.00 96.88 87 PHE A CA 1
ATOM 705 C C . PHE A 1 87 ? -3.580 2.663 5.826 1.00 96.88 87 PHE A C 1
ATOM 707 O O . PHE A 1 87 ? -4.805 2.557 5.798 1.00 96.88 87 PHE A O 1
ATOM 714 N N . ALA A 1 88 ? -2.772 1.599 5.813 1.00 96.81 88 ALA A N 1
ATOM 715 C CA . ALA A 1 88 ? -3.279 0.229 5.769 1.00 96.81 88 ALA A CA 1
ATOM 716 C C . ALA A 1 88 ? -4.202 -0.077 6.961 1.00 96.81 88 ALA A C 1
ATOM 718 O O . ALA A 1 88 ? -5.281 -0.641 6.774 1.00 96.81 88 ALA A O 1
ATOM 719 N N . GLU A 1 89 ? -3.812 0.346 8.166 1.00 94.25 89 GLU A N 1
ATOM 720 C CA . GLU A 1 89 ? -4.612 0.212 9.386 1.00 94.25 89 GLU A CA 1
ATOM 721 C C . GLU A 1 89 ? -5.941 0.972 9.258 1.00 94.25 89 GLU A C 1
ATOM 723 O O . GLU A 1 89 ? -7.000 0.357 9.416 1.00 94.25 89 GLU A O 1
ATOM 728 N N . LYS A 1 90 ? -5.909 2.249 8.841 1.00 91.81 90 LYS A N 1
ATOM 729 C CA . LYS A 1 90 ? -7.113 3.069 8.590 1.00 91.81 90 LYS A CA 1
ATOM 730 C C . LYS A 1 90 ? -8.048 2.411 7.568 1.00 91.81 90 LYS A C 1
ATOM 732 O O . LYS A 1 90 ? -9.252 2.336 7.792 1.00 91.81 90 LYS A O 1
ATOM 737 N N . CYS A 1 91 ? -7.514 1.882 6.468 1.00 93.12 91 CYS A N 1
ATOM 738 C CA . CYS A 1 91 ? -8.312 1.208 5.442 1.00 93.12 91 CYS A CA 1
ATOM 739 C C . CYS A 1 91 ? -8.856 -0.158 5.884 1.00 93.12 91 CYS A C 1
ATOM 741 O O . CYS A 1 91 ? -9.886 -0.593 5.361 1.00 93.12 91 CYS A O 1
ATOM 743 N N . SER A 1 92 ? -8.183 -0.837 6.816 1.00 92.38 92 SER A N 1
ATOM 744 C CA . SER A 1 92 ? -8.589 -2.147 7.343 1.00 92.38 92 SER A CA 1
ATOM 745 C C . SER A 1 92 ? -9.601 -2.080 8.486 1.00 92.38 92 SER A C 1
ATOM 747 O O . SER A 1 92 ? -10.315 -3.058 8.713 1.00 92.38 92 SER A O 1
ATOM 749 N N . GLY A 1 93 ? -9.683 -0.935 9.170 1.00 88.50 93 GLY A N 1
ATOM 750 C CA . GLY A 1 93 ? -10.579 -0.712 10.300 1.00 88.50 93 GLY A CA 1
ATOM 751 C C . GLY A 1 93 ? -12.069 -0.788 9.941 1.00 88.50 93 GLY A C 1
ATOM 752 O O . GLY A 1 93 ? -12.445 -0.859 8.759 1.00 88.50 93 GLY A O 1
ATOM 753 N N . PRO A 1 94 ? -12.956 -0.799 10.946 1.00 83.69 94 PRO A N 1
ATOM 754 C CA . PRO A 1 94 ? -14.395 -0.714 10.715 1.00 83.69 94 PRO A CA 1
ATOM 755 C C . PRO A 1 94 ? -14.746 0.555 9.921 1.00 83.69 94 PRO A C 1
ATOM 757 O O . PRO A 1 94 ? -14.038 1.554 9.963 1.00 83.69 94 PRO A O 1
ATOM 760 N N . VAL A 1 95 ? -15.826 0.497 9.135 1.00 79.44 95 VAL A N 1
ATOM 761 C CA . VAL A 1 95 ? -16.283 1.663 8.348 1.00 79.44 95 VAL A CA 1
ATOM 762 C C . VAL A 1 95 ? -16.855 2.747 9.264 1.00 79.44 95 VAL A C 1
ATOM 764 O O . VAL A 1 95 ? -16.765 3.930 8.955 1.00 79.44 95 VAL A O 1
ATOM 767 N N . VAL A 1 96 ? -17.441 2.328 10.386 1.00 84.25 96 VAL A N 1
ATOM 768 C CA . VAL A 1 96 ? -18.004 3.190 11.421 1.00 84.25 96 VAL A CA 1
ATOM 769 C C . VAL A 1 96 ? -17.591 2.616 12.769 1.00 84.25 96 VAL A C 1
ATOM 771 O O . VAL A 1 96 ? -17.804 1.427 13.019 1.00 84.25 96 VAL A O 1
ATOM 774 N N . ASP A 1 97 ? -17.020 3.456 13.624 1.00 84.31 97 ASP A N 1
ATOM 775 C CA . ASP A 1 97 ? -16.768 3.121 15.021 1.00 84.31 97 ASP A CA 1
ATOM 776 C C . ASP A 1 97 ? -18.024 3.391 15.850 1.00 84.31 97 ASP A C 1
ATOM 778 O O . ASP A 1 97 ? -18.649 4.450 15.745 1.00 84.31 97 ASP A O 1
ATOM 782 N N . LYS A 1 98 ? -18.411 2.425 16.686 1.00 87.44 98 LYS A N 1
ATOM 783 C CA . LYS A 1 98 ? -19.541 2.595 17.598 1.00 87.44 98 LYS A CA 1
ATOM 784 C C . LYS A 1 98 ? -19.087 3.387 18.822 1.00 87.44 98 LYS A C 1
ATOM 786 O O . LYS A 1 98 ? -18.160 2.978 19.517 1.00 87.44 98 LYS A O 1
ATOM 791 N N . ILE A 1 99 ? -19.772 4.491 19.100 1.00 87.62 99 ILE A N 1
ATOM 792 C CA . ILE A 1 99 ? -19.530 5.338 20.269 1.00 87.62 99 ILE A CA 1
ATOM 793 C C . ILE A 1 99 ? -20.700 5.143 21.228 1.00 87.62 99 ILE A C 1
ATOM 795 O O . ILE A 1 99 ? -21.832 5.485 20.901 1.00 87.62 99 ILE A O 1
ATOM 799 N N . GLU A 1 100 ? -20.437 4.575 22.402 1.00 89.06 100 GLU A N 1
ATOM 800 C CA . GLU A 1 100 ? -21.483 4.276 23.393 1.00 89.06 100 GLU A CA 1
ATOM 801 C C . GLU A 1 100 ? -21.472 5.263 24.563 1.00 89.06 100 GLU A C 1
ATOM 803 O O . GLU A 1 100 ? -22.462 5.399 25.280 1.00 89.06 100 GLU A O 1
ATOM 808 N N . THR A 1 101 ? -20.359 5.970 24.769 1.00 91.00 101 THR A N 1
ATOM 809 C CA . THR A 1 101 ? -20.169 6.835 25.937 1.00 91.00 101 THR A CA 1
ATOM 810 C C . THR A 1 101 ? -19.721 8.239 25.559 1.00 91.00 101 THR A C 1
ATOM 812 O O . THR A 1 101 ? -19.008 8.460 24.579 1.00 91.00 101 THR A O 1
ATOM 815 N N . LYS A 1 102 ? -20.073 9.206 26.413 1.00 90.19 102 LYS A N 1
ATOM 816 C CA . LYS A 1 102 ? -19.603 10.591 26.294 1.00 90.19 102 LYS A CA 1
ATOM 817 C C . LYS A 1 102 ? -18.072 10.689 26.339 1.00 90.19 102 LYS A C 1
ATOM 819 O O . LYS A 1 102 ? -17.503 11.491 25.614 1.00 90.19 102 LYS A O 1
ATOM 824 N N . ALA A 1 103 ? -17.410 9.855 27.143 1.00 91.75 103 ALA A N 1
ATOM 825 C CA . ALA A 1 103 ? -15.952 9.844 27.239 1.00 91.75 103 ALA A CA 1
ATOM 826 C C . ALA A 1 103 ? -15.288 9.450 25.907 1.00 91.75 103 ALA A C 1
ATOM 828 O O . ALA A 1 103 ? -14.388 10.150 25.452 1.00 91.75 103 ALA A O 1
ATOM 829 N N . GLN A 1 104 ? -15.781 8.395 25.244 1.00 87.81 104 GLN A N 1
ATOM 830 C CA . GLN A 1 104 ? -15.308 7.994 23.911 1.00 87.81 104 GLN A CA 1
ATOM 831 C C . GLN A 1 104 ? -15.528 9.104 22.876 1.00 87.81 104 GLN A C 1
ATOM 833 O O . GLN A 1 104 ? -14.662 9.362 22.044 1.00 87.81 104 GLN A O 1
ATOM 838 N N . PHE A 1 105 ? -16.669 9.795 22.952 1.00 88.69 105 PHE A N 1
ATOM 839 C CA . PHE A 1 105 ? -16.955 10.927 22.075 1.00 88.69 105 PHE A CA 1
ATOM 840 C C . PHE A 1 105 ? -15.986 12.102 22.291 1.00 88.69 105 PHE A C 1
ATOM 842 O O . PHE A 1 105 ? -15.474 12.676 21.332 1.00 88.69 105 PHE A O 1
ATOM 849 N N . GLU A 1 106 ? -15.693 12.447 23.546 1.00 89.69 106 GLU A N 1
ATOM 850 C CA . GLU A 1 106 ? -14.735 13.504 23.891 1.00 89.69 106 GLU A CA 1
ATOM 851 C C . GLU A 1 106 ? -13.297 13.153 23.495 1.00 89.69 106 GLU A C 1
ATOM 853 O O . GLU A 1 106 ? -12.530 14.036 23.109 1.00 89.69 106 GLU A O 1
ATOM 858 N N . GLU A 1 107 ? -12.914 11.881 23.581 1.00 87.12 107 GLU A N 1
ATOM 859 C CA . GLU A 1 107 ? -11.609 11.408 23.120 1.00 87.12 107 GLU A CA 1
ATOM 860 C C . GLU A 1 107 ? -11.491 11.476 21.593 1.00 87.12 107 GLU A C 1
ATOM 862 O O . GLU A 1 107 ? -10.479 11.961 21.085 1.00 87.12 107 GLU A O 1
ATOM 867 N N . LEU A 1 108 ? -12.548 11.101 20.863 1.00 84.94 108 LEU A N 1
ATOM 868 C CA . LEU A 1 108 ? -12.610 11.259 19.409 1.00 84.94 108 LEU A CA 1
ATOM 869 C C . LEU A 1 108 ? -12.496 12.733 18.991 1.00 84.94 108 LEU A C 1
ATOM 871 O O . LEU A 1 108 ? -11.739 13.062 18.082 1.00 84.94 108 LEU A O 1
ATOM 875 N N . LEU A 1 109 ? -13.185 13.638 19.693 1.00 86.06 109 LEU A N 1
ATOM 876 C CA . LEU A 1 109 ? -13.078 15.083 19.453 1.00 86.06 109 LEU A CA 1
ATOM 877 C C . LEU A 1 109 ? -11.648 15.608 19.635 1.00 86.06 109 LEU A C 1
ATOM 879 O O . LEU A 1 109 ? -11.231 16.512 18.913 1.00 86.06 109 LEU A O 1
ATOM 883 N N . LYS A 1 110 ? -10.895 15.055 20.593 1.00 85.88 110 LYS A N 1
ATOM 884 C CA . LYS A 1 110 ? -9.493 15.428 20.835 1.00 85.88 110 LYS A CA 1
ATOM 885 C C . LYS A 1 110 ? -8.551 14.842 19.786 1.00 85.88 110 LYS A C 1
ATOM 887 O O . LYS A 1 110 ? -7.588 15.505 19.412 1.00 85.88 110 LYS A O 1
ATOM 892 N N . SER A 1 111 ? -8.804 13.613 19.336 1.00 80.38 111 SER A N 1
ATOM 893 C CA . SER A 1 111 ? -7.932 12.897 18.398 1.00 80.38 111 SER A CA 1
ATOM 894 C C . SER A 1 111 ? -8.164 13.267 16.934 1.00 80.38 111 SER A C 1
ATOM 896 O O . SER A 1 111 ? -7.270 13.061 16.117 1.00 80.38 111 SER A O 1
ATOM 898 N N . ALA A 1 112 ? -9.318 13.853 16.605 1.00 75.38 112 ALA A N 1
ATOM 899 C CA . ALA A 1 112 ? -9.678 14.223 15.242 1.00 75.38 112 ALA A CA 1
ATOM 900 C C . ALA A 1 112 ? -8.769 15.290 14.600 1.00 75.38 112 ALA A C 1
ATOM 902 O O . ALA A 1 112 ? -8.905 15.504 13.408 1.00 75.38 112 ALA A O 1
ATOM 903 N N . ASP A 1 113 ? -7.877 15.957 15.347 1.00 66.38 113 ASP A N 1
ATOM 904 C CA . ASP A 1 113 ? -6.867 16.939 14.890 1.00 66.38 113 ASP A CA 1
ATOM 905 C C . ASP A 1 113 ? -7.177 17.631 13.541 1.00 66.38 113 ASP A C 1
ATOM 907 O O . ASP A 1 113 ? -6.486 17.464 12.536 1.00 66.38 113 ASP A O 1
ATOM 911 N N . LYS A 1 114 ? -8.268 18.414 13.531 1.00 67.12 114 LYS A N 1
ATOM 912 C CA . LYS A 1 114 ? -8.792 19.202 12.392 1.00 67.12 114 LYS A CA 1
ATOM 913 C C . LYS A 1 114 ? -9.339 18.409 11.194 1.00 67.12 114 LYS A C 1
ATOM 915 O O . LYS A 1 114 ? -9.832 19.038 10.257 1.00 67.12 114 LYS A O 1
ATOM 920 N N . GLU A 1 115 ? -9.317 17.080 11.206 1.00 77.38 115 GLU A N 1
ATOM 921 C CA . GLU A 1 115 ? -10.037 16.259 10.232 1.00 77.38 115 GLU A CA 1
ATOM 922 C C . GLU A 1 115 ? -11.547 16.248 10.548 1.00 77.38 115 GLU A C 1
ATOM 924 O O . GLU A 1 115 ? -11.951 15.985 11.685 1.00 77.38 115 GLU A O 1
ATOM 929 N N . PRO A 1 116 ? -12.417 16.531 9.559 1.00 81.19 116 PRO A N 1
ATOM 930 C CA . PRO A 1 116 ? -13.854 16.406 9.745 1.00 81.19 116 PRO A CA 1
ATOM 931 C C . PRO A 1 116 ? -14.239 14.931 9.905 1.00 81.19 116 PRO A C 1
ATOM 933 O O . PRO A 1 116 ? -13.800 14.073 9.139 1.00 81.19 116 PRO A O 1
ATOM 936 N N . PHE A 1 117 ? -15.116 14.645 10.864 1.00 81.94 117 PHE A N 1
ATOM 937 C CA . PHE A 1 117 ? -15.732 13.335 11.045 1.00 81.94 117 PHE A CA 1
ATOM 938 C C . PHE A 1 117 ? -17.252 13.475 11.129 1.00 81.94 117 PHE A C 1
ATOM 940 O O . PHE A 1 117 ? -17.780 14.522 11.508 1.00 81.94 117 PHE A O 1
ATOM 947 N N . PHE A 1 118 ? -17.958 12.412 10.753 1.00 85.62 118 PHE A N 1
ATOM 948 C CA . PHE A 1 118 ? -19.415 12.361 10.782 1.00 85.62 118 PHE A CA 1
ATOM 949 C C . PHE A 1 118 ? -19.871 11.498 11.953 1.00 85.62 118 PHE A C 1
ATOM 951 O O . PHE A 1 118 ? -19.325 10.422 12.188 1.00 85.62 118 PHE A O 1
ATOM 958 N N . VAL A 1 119 ? -20.882 11.975 12.675 1.00 87.75 119 VAL A N 1
ATOM 959 C CA . VAL A 1 119 ? -21.506 11.262 13.792 1.00 87.75 119 VAL A CA 1
ATOM 960 C C . VAL A 1 119 ? -22.937 10.961 13.388 1.00 87.75 119 VAL A C 1
ATOM 962 O O . VAL A 1 119 ? -23.683 11.874 13.037 1.00 87.75 119 VAL A O 1
ATOM 965 N N . PHE A 1 120 ? -23.311 9.688 13.434 1.00 85.19 120 PHE A N 1
ATOM 966 C CA . PHE A 1 120 ? -24.678 9.243 13.195 1.00 85.19 120 PHE A CA 1
ATOM 967 C C . PHE A 1 120 ? -25.327 8.949 14.546 1.00 85.19 120 PHE A C 1
ATOM 969 O O . PHE A 1 120 ? -24.792 8.163 15.326 1.00 85.19 120 PHE A O 1
ATOM 976 N N . LEU A 1 121 ? -26.442 9.621 14.826 1.00 84.19 121 LEU A N 1
ATOM 977 C CA . LEU A 1 121 ? -27.279 9.377 15.995 1.00 84.19 121 LEU A CA 1
ATOM 978 C C . LEU A 1 121 ? -28.529 8.649 15.495 1.00 84.19 121 LEU A C 1
ATOM 980 O O . LEU A 1 121 ? -29.211 9.180 14.618 1.00 84.19 121 LEU A O 1
ATOM 984 N N . ASP A 1 122 ? -28.761 7.446 16.009 1.00 77.12 122 ASP A N 1
ATOM 985 C CA . ASP A 1 122 ? -29.985 6.660 15.796 1.00 77.12 122 ASP A CA 1
ATOM 986 C C . ASP A 1 122 ? -30.912 6.814 17.013 1.00 77.12 122 ASP A C 1
ATOM 988 O O . ASP A 1 122 ? -30.371 6.965 18.138 1.00 77.12 122 ASP A O 1
#